Protein AF-I4BB00-F1 (afdb_monomer_lite)

Organism: Turneriella parva (strain ATCC BAA-1111 / DSM 21527 / NCTC 11395 / H) (NCBI:txid869212)

pLDDT: mean 87.33, std 11.71, range [44.28, 97.38]

InterPro domains:
  IPR019239 Bacterial antitoxin of type II TA system, VapB [PF09957] (1-42)

Sequence (75 aa):
MKTTLDIPEEKFTTVQNLYGLRTKREAVILALDELARRYKIERLVDQLGTFSDFMTQDDLREMRDLDTTRDISLN

Structure (mmCIF, N/CA/C/O backbone):
data_AF-I4BB00-F1
#
_entry.id   AF-I4BB00-F1
#
loop_
_atom_site.group_PDB
_atom_site.id
_atom_site.type_symbol
_atom_site.label_atom_id
_atom_site.label_alt_id
_atom_site.label_comp_id
_atom_site.label_asym_id
_atom_site.label_entity_id
_atom_site.label_seq_id
_atom_site.pdbx_PDB_ins_code
_atom_site.Cartn_x
_atom_site.Cartn_y
_atom_site.Cartn_z
_atom_site.occupancy
_atom_site.B_iso_or_equiv
_atom_site.auth_seq_id
_atom_site.auth_comp_id
_atom_site.auth_asym_id
_atom_site.auth_atom_id
_atom_site.pdbx_PDB_model_num
ATOM 1 N N . MET A 1 1 ? -10.025 12.864 8.087 1.00 85.81 1 MET A N 1
ATOM 2 C CA . MET A 1 1 ? -11.477 12.971 8.366 1.00 85.81 1 MET A CA 1
ATOM 3 C C . MET A 1 1 ? -11.882 11.912 9.378 1.00 85.81 1 MET A C 1
ATOM 5 O O . MET A 1 1 ? -11.190 10.904 9.468 1.00 85.81 1 MET A O 1
ATOM 9 N N . LYS A 1 2 ? -12.947 12.143 10.154 1.00 88.75 2 LYS A N 1
ATOM 10 C CA . LYS A 1 2 ? -13.513 11.132 11.057 1.00 88.75 2 LYS A CA 1
ATOM 11 C C . LYS A 1 2 ? -14.697 10.474 10.352 1.00 88.75 2 LYS A C 1
ATOM 13 O O . LYS A 1 2 ? -15.590 11.183 9.904 1.00 88.75 2 LYS A O 1
ATOM 18 N N . THR A 1 3 ? -14.684 9.150 10.286 1.00 92.62 3 THR A N 1
ATOM 19 C CA . THR A 1 3 ? -15.701 8.349 9.596 1.00 92.62 3 THR A CA 1
ATOM 20 C C . THR A 1 3 ? -16.020 7.130 10.452 1.00 92.62 3 THR A C 1
ATOM 22 O O . THR A 1 3 ? -15.122 6.584 11.096 1.00 92.62 3 THR A O 1
ATOM 25 N N . THR A 1 4 ? -17.283 6.715 10.469 1.00 93.50 4 THR A N 1
ATOM 26 C CA . THR A 1 4 ? -17.720 5.473 11.117 1.00 93.50 4 THR A CA 1
ATOM 27 C C . THR A 1 4 ? -17.820 4.393 10.048 1.00 93.50 4 THR A C 1
ATOM 29 O O . THR A 1 4 ? -18.501 4.588 9.046 1.00 93.50 4 THR A O 1
ATOM 32 N N . LEU A 1 5 ? -17.118 3.281 10.247 1.00 89.69 5 LEU A N 1
ATOM 33 C CA . LEU A 1 5 ? -17.107 2.131 9.346 1.00 89.69 5 LEU A CA 1
ATOM 34 C C . LEU A 1 5 ? -17.445 0.891 10.163 1.00 89.69 5 LEU A C 1
ATOM 36 O O . LEU A 1 5 ? -16.898 0.715 11.253 1.00 89.69 5 LEU A O 1
ATOM 40 N N . ASP A 1 6 ? -18.320 0.048 9.628 1.00 92.19 6 ASP A N 1
ATOM 41 C CA . ASP A 1 6 ? -18.571 -1.269 10.197 1.00 92.19 6 ASP A CA 1
ATOM 42 C C . ASP A 1 6 ? -17.548 -2.264 9.637 1.00 92.19 6 ASP A C 1
ATOM 44 O O . ASP A 1 6 ? -17.368 -2.377 8.421 1.00 92.19 6 ASP A O 1
ATOM 48 N N . ILE A 1 7 ? -16.821 -2.930 10.530 1.00 88.81 7 ILE A N 1
ATOM 49 C CA . ILE A 1 7 ? -15.734 -3.846 10.183 1.00 88.81 7 ILE A CA 1
ATOM 50 C C . ILE A 1 7 ? -16.015 -5.165 10.900 1.00 88.81 7 ILE A C 1
ATOM 52 O O . ILE A 1 7 ? -16.013 -5.172 12.134 1.00 88.81 7 ILE A O 1
ATOM 56 N N . PRO A 1 8 ? -16.193 -6.278 10.161 1.00 93.31 8 PRO A N 1
ATOM 57 C CA . PRO A 1 8 ? -16.380 -7.588 10.766 1.00 93.31 8 PRO A CA 1
ATOM 58 C C . PRO A 1 8 ? -15.221 -7.934 11.705 1.00 93.31 8 PRO A C 1
ATOM 60 O O . PRO A 1 8 ? -14.056 -7.855 11.305 1.0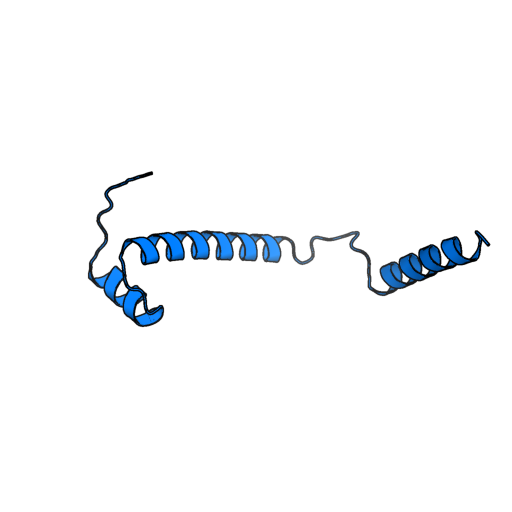0 93.31 8 PRO A O 1
ATOM 63 N N . GLU A 1 9 ? -15.544 -8.342 12.933 1.00 91.56 9 GLU A N 1
ATOM 64 C CA . GLU A 1 9 ? -14.547 -8.608 13.979 1.00 91.56 9 GLU A CA 1
ATOM 65 C C . GLU A 1 9 ? -13.547 -9.683 13.543 1.00 91.56 9 GLU A C 1
ATOM 67 O O . GLU A 1 9 ? -12.344 -9.500 13.687 1.00 91.56 9 GLU A O 1
ATOM 72 N N . GLU A 1 10 ? -14.036 -10.744 12.896 1.00 94.00 10 GLU A N 1
ATOM 73 C CA . GLU A 1 10 ? -13.215 -11.840 12.373 1.00 94.00 10 GLU A CA 1
ATOM 74 C C . GLU A 1 10 ? -12.103 -11.336 11.441 1.00 94.00 10 GLU A C 1
ATOM 76 O O . GLU A 1 10 ? -10.935 -11.679 11.619 1.00 94.00 10 GLU A O 1
ATOM 81 N N . LYS A 1 11 ? -12.442 -10.442 10.498 1.00 89.62 11 LYS A N 1
ATOM 82 C CA . LYS A 1 11 ? -11.464 -9.860 9.567 1.00 89.62 11 LYS A CA 1
ATOM 83 C C . LYS A 1 11 ? -10.416 -9.038 10.305 1.00 89.62 11 LYS A C 1
ATOM 85 O O . LYS A 1 11 ? -9.238 -9.098 9.957 1.00 89.62 11 LYS A O 1
ATOM 90 N N . PHE A 1 12 ? -10.832 -8.275 11.316 1.00 91.31 12 PHE A N 1
ATOM 91 C CA . PHE A 1 12 ? -9.896 -7.506 12.127 1.00 91.31 12 PHE A CA 1
ATOM 92 C C . PHE A 1 12 ? -8.963 -8.429 12.916 1.00 91.31 12 PHE A C 1
ATOM 94 O O . PHE A 1 12 ? -7.755 -8.232 12.847 1.00 91.31 12 PHE A O 1
ATOM 101 N N . THR A 1 13 ? -9.483 -9.468 13.575 1.00 93.19 13 THR A N 1
ATOM 102 C CA . THR A 1 13 ? -8.675 -10.441 14.326 1.00 93.19 13 THR A CA 1
ATOM 103 C C . THR A 1 13 ? -7.641 -11.130 13.437 1.00 93.19 13 THR A C 1
ATOM 105 O O . THR A 1 13 ? -6.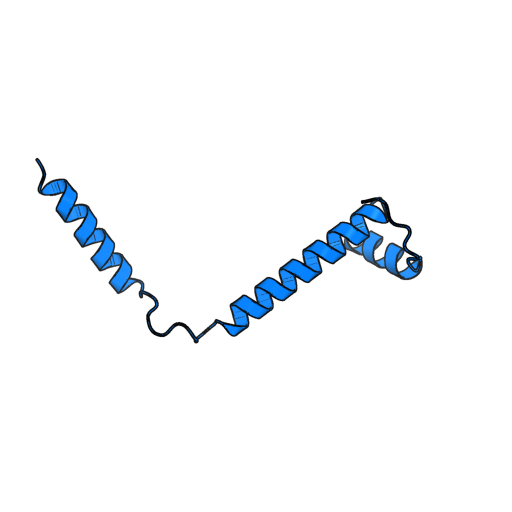483 -11.261 13.830 1.00 93.19 13 THR A O 1
ATOM 108 N N . THR A 1 14 ? -8.009 -11.522 12.213 1.00 92.06 14 THR A N 1
ATOM 109 C CA . THR A 1 14 ? -7.053 -12.107 11.262 1.00 92.06 14 THR A CA 1
ATOM 110 C C . THR A 1 14 ? -5.915 -11.142 10.941 1.00 92.06 14 THR A C 1
ATOM 112 O O . THR A 1 14 ? -4.746 -11.503 11.068 1.00 92.06 14 THR A O 1
ATOM 115 N N . VAL A 1 15 ? -6.234 -9.903 10.557 1.00 91.75 15 VAL A N 1
ATOM 116 C CA . VAL A 1 15 ? -5.217 -8.895 10.214 1.00 91.75 15 VAL A CA 1
ATOM 117 C C . VAL A 1 15 ? -4.373 -8.541 11.441 1.00 91.75 15 VAL A C 1
ATOM 119 O O . VAL A 1 15 ? -3.160 -8.382 11.333 1.00 91.75 15 VAL A O 1
ATOM 122 N N . GLN A 1 16 ? -4.989 -8.479 12.618 1.00 92.88 16 GLN A N 1
ATOM 123 C CA . GLN A 1 16 ? -4.305 -8.226 13.875 1.00 92.88 16 GLN A CA 1
ATOM 124 C C . GLN A 1 16 ? -3.254 -9.299 14.172 1.00 92.88 16 GLN A C 1
ATOM 126 O O . GLN A 1 16 ? -2.124 -8.956 14.509 1.00 92.88 16 GLN A O 1
ATOM 131 N N . ASN A 1 17 ? -3.595 -10.575 13.989 1.00 93.50 17 ASN A N 1
ATOM 132 C CA . ASN A 1 17 ? -2.671 -11.688 14.207 1.00 93.50 17 ASN A CA 1
ATOM 133 C C . ASN A 1 17 ? -1.545 -11.728 13.166 1.00 93.50 17 ASN A C 1
ATOM 135 O O . ASN A 1 17 ? -0.408 -12.034 13.509 1.00 93.50 17 ASN A O 1
ATOM 139 N N . LEU A 1 18 ? -1.847 -11.408 11.905 1.00 94.06 18 LEU A N 1
ATOM 140 C CA . LEU A 1 18 ? -0.860 -11.415 10.821 1.00 94.06 18 LEU A CA 1
ATOM 141 C C . LEU A 1 18 ? 0.143 -10.259 10.918 1.00 94.06 18 LEU A C 1
ATOM 143 O O . LEU A 1 18 ? 1.320 -10.444 10.620 1.00 94.06 18 LEU A O 1
ATOM 147 N N . TYR A 1 19 ? -0.322 -9.072 11.309 1.00 91.94 19 TYR A N 1
ATOM 148 C CA . TYR A 1 19 ? 0.457 -7.831 11.231 1.00 91.94 19 TYR A CA 1
ATOM 149 C C . TYR A 1 19 ? 0.745 -7.189 12.598 1.00 91.94 19 TYR A C 1
ATOM 151 O O . TYR A 1 19 ? 1.359 -6.127 12.656 1.00 91.94 19 TYR A O 1
ATOM 159 N N . GLY A 1 20 ? 0.318 -7.809 13.703 1.00 92.56 20 GLY A N 1
ATOM 160 C CA . GLY A 1 20 ? 0.607 -7.351 15.068 1.00 92.56 20 GLY A CA 1
ATOM 161 C C . GLY A 1 20 ? -0.042 -6.013 15.437 1.00 92.56 20 GLY A C 1
ATOM 162 O O . GLY A 1 20 ? 0.527 -5.237 16.206 1.00 92.56 20 GLY A O 1
ATOM 163 N N . LEU A 1 21 ? -1.208 -5.709 14.864 1.00 92.75 21 LEU A N 1
ATOM 164 C CA . LEU A 1 21 ? -1.854 -4.404 15.024 1.00 92.75 21 LEU A CA 1
ATOM 165 C C . LEU A 1 21 ? -2.486 -4.229 16.408 1.00 92.75 21 LEU A C 1
ATOM 167 O O . LEU A 1 21 ? -2.842 -5.195 17.083 1.00 92.75 21 LEU A O 1
ATOM 171 N N . ARG A 1 22 ? -2.659 -2.977 16.837 1.00 90.00 22 ARG A N 1
ATOM 172 C CA . ARG A 1 22 ? -3.281 -2.667 18.134 1.00 90.00 22 ARG A CA 1
ATOM 173 C C . ARG A 1 22 ? -4.683 -2.107 17.978 1.00 90.00 22 ARG A C 1
ATOM 175 O O . ARG A 1 22 ? -5.514 -2.290 18.863 1.00 90.00 22 ARG A O 1
ATOM 182 N N . THR A 1 23 ? -4.957 -1.418 16.870 1.00 92.62 23 THR A N 1
ATOM 183 C CA . THR A 1 23 ? -6.233 -0.718 16.679 1.00 92.62 23 THR A CA 1
ATOM 184 C C . THR A 1 23 ? -6.869 -0.977 15.316 1.00 92.62 23 THR A C 1
ATOM 186 O O . THR A 1 23 ? -6.192 -1.150 14.303 1.00 92.62 23 THR A O 1
ATOM 189 N N . LYS A 1 24 ? -8.208 -0.904 15.265 1.00 90.44 24 LYS A N 1
ATOM 190 C CA . LYS A 1 24 ? -8.981 -0.975 14.010 1.00 90.44 24 LYS A CA 1
ATOM 191 C C . LYS A 1 24 ? -8.589 0.130 13.023 1.00 90.44 24 LYS A C 1
ATOM 193 O O . LYS A 1 24 ? -8.601 -0.085 11.817 1.00 90.44 24 LYS A O 1
ATOM 198 N N . ARG A 1 25 ? -8.192 1.305 13.528 1.00 92.56 25 ARG A N 1
ATOM 199 C CA . ARG A 1 25 ? -7.726 2.424 12.697 1.00 92.56 25 ARG A CA 1
ATOM 200 C C . ARG A 1 25 ? -6.426 2.088 11.967 1.00 92.56 25 ARG A C 1
ATOM 202 O O . ARG A 1 25 ? -6.333 2.364 10.777 1.00 92.56 25 ARG A O 1
ATOM 209 N N . GLU A 1 26 ? -5.451 1.507 12.663 1.00 92.44 26 GLU A N 1
ATOM 210 C CA . GLU A 1 26 ? -4.185 1.077 12.051 1.00 92.44 26 GLU A CA 1
ATOM 211 C C . GLU A 1 26 ? -4.428 0.040 10.955 1.00 92.44 26 GLU A C 1
ATOM 213 O O . GLU A 1 26 ? -3.8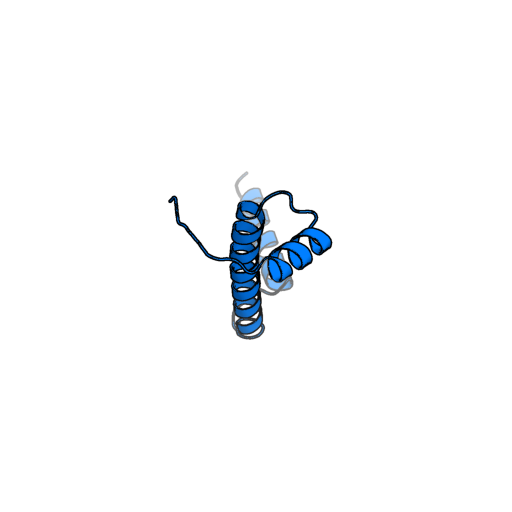42 0.150 9.884 1.00 92.44 26 GLU A O 1
ATOM 218 N N . ALA A 1 27 ? -5.349 -0.903 11.180 1.00 93.38 27 ALA A N 1
ATOM 219 C CA . ALA A 1 27 ? -5.704 -1.909 10.180 1.00 93.38 27 ALA A CA 1
ATOM 220 C C . ALA A 1 27 ? -6.260 -1.290 8.895 1.00 93.38 27 ALA A C 1
ATOM 222 O O . ALA A 1 27 ? -5.878 -1.701 7.803 1.00 93.38 27 ALA A O 1
ATOM 223 N N . VAL A 1 28 ? -7.122 -0.277 9.015 1.00 93.50 28 VAL A N 1
ATOM 224 C CA . VAL A 1 28 ? -7.675 0.424 7.848 1.00 93.50 28 VAL A CA 1
ATOM 225 C C . VAL A 1 28 ? -6.591 1.200 7.104 1.00 93.50 28 VAL A C 1
ATOM 227 O O . VAL A 1 28 ? -6.541 1.135 5.880 1.00 93.50 28 VAL A O 1
ATOM 230 N N . ILE A 1 29 ? -5.715 1.911 7.819 1.00 94.19 29 ILE A N 1
ATOM 231 C CA . ILE A 1 29 ? -4.613 2.660 7.194 1.00 94.19 29 ILE A CA 1
ATOM 232 C C . ILE A 1 29 ? -3.685 1.697 6.447 1.00 94.19 29 ILE A C 1
ATOM 234 O O . ILE A 1 29 ? -3.449 1.887 5.257 1.00 94.19 29 ILE A O 1
ATOM 238 N N . LEU A 1 30 ? -3.260 0.614 7.104 1.00 94.88 30 LEU A N 1
ATOM 239 C CA . LEU A 1 30 ? -2.409 -0.405 6.495 1.00 94.88 30 LEU A CA 1
ATOM 240 C C . LEU A 1 30 ? -3.058 -1.026 5.252 1.00 94.88 30 LEU A C 1
ATOM 242 O O . LEU A 1 30 ? -2.391 -1.214 4.239 1.00 94.88 30 LEU A O 1
ATOM 246 N N . ALA A 1 31 ? -4.357 -1.332 5.308 1.00 93.88 31 ALA A N 1
ATOM 247 C CA . ALA A 1 31 ? -5.074 -1.902 4.172 1.00 93.88 31 ALA A CA 1
ATOM 248 C C . ALA A 1 31 ? -5.098 -0.950 2.965 1.00 93.88 31 ALA A C 1
ATOM 250 O O . ALA A 1 31 ? -4.920 -1.401 1.833 1.00 93.88 31 ALA A O 1
ATOM 251 N N . LEU A 1 32 ? -5.294 0.353 3.195 1.00 95.50 32 LEU A N 1
ATOM 252 C CA . LEU A 1 32 ? -5.276 1.363 2.134 1.00 95.50 32 LEU A CA 1
ATOM 253 C C . LEU A 1 32 ? -3.877 1.527 1.531 1.00 95.50 32 LEU A C 1
ATOM 255 O O . LEU A 1 32 ? -3.741 1.549 0.306 1.00 95.50 32 LEU A O 1
ATOM 259 N N . ASP A 1 33 ? -2.850 1.593 2.376 1.00 96.31 33 ASP A N 1
ATOM 260 C CA . ASP A 1 33 ? -1.460 1.714 1.933 1.00 96.31 33 ASP A CA 1
ATOM 261 C C . ASP A 1 33 ? -1.040 0.501 1.101 1.00 96.31 33 ASP A C 1
ATOM 263 O O . ASP A 1 33 ? -0.434 0.638 0.036 1.00 96.31 33 ASP A O 1
ATOM 267 N N . GLU A 1 34 ? -1.420 -0.696 1.542 1.00 95.88 34 GLU A N 1
ATOM 268 C CA . GLU A 1 34 ? -1.065 -1.933 0.863 1.00 95.88 34 GLU A CA 1
ATOM 269 C C . GLU A 1 34 ? -1.815 -2.106 -0.463 1.00 95.88 34 GLU A C 1
ATOM 271 O O . GLU A 1 34 ? -1.228 -2.558 -1.449 1.00 95.88 34 GLU A O 1
ATOM 276 N N . LEU A 1 35 ? -3.080 -1.679 -0.534 1.00 96.62 35 LEU A N 1
ATOM 277 C CA . LEU A 1 35 ? -3.831 -1.637 -1.789 1.00 96.62 35 LEU A CA 1
ATOM 278 C C . LEU A 1 35 ? -3.155 -0.697 -2.799 1.00 96.62 35 LEU A C 1
ATOM 280 O O . LEU A 1 35 ? -2.930 -1.071 -3.951 1.00 96.62 35 LEU A O 1
ATOM 284 N N . ALA A 1 36 ? -2.778 0.506 -2.358 1.00 96.88 36 ALA A N 1
ATOM 285 C CA . ALA A 1 36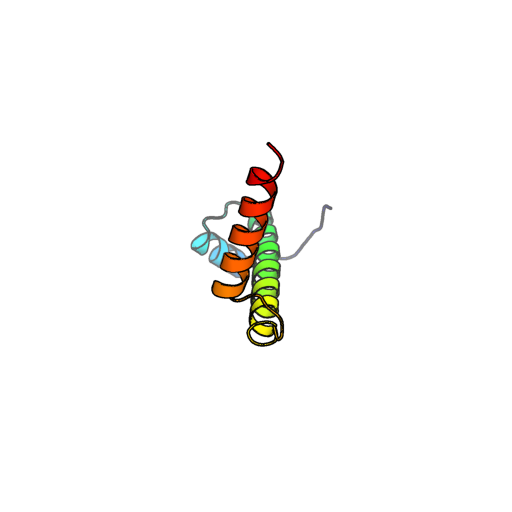 ? -2.093 1.476 -3.205 1.00 96.88 36 ALA A CA 1
ATOM 286 C C . ALA A 1 36 ? -0.713 0.971 -3.655 1.00 96.88 36 ALA A C 1
ATOM 288 O O . ALA A 1 36 ? -0.322 1.178 -4.806 1.00 96.88 36 ALA A O 1
ATOM 289 N N . ARG A 1 37 ? 0.028 0.292 -2.770 1.00 96.88 37 ARG A N 1
ATOM 290 C CA . ARG A 1 37 ? 1.326 -0.312 -3.093 1.00 96.88 37 ARG A CA 1
ATOM 291 C C . ARG A 1 37 ? 1.188 -1.382 -4.173 1.00 96.88 37 ARG A C 1
ATOM 293 O O . ARG A 1 37 ? 1.951 -1.354 -5.135 1.00 96.88 37 ARG A O 1
ATOM 300 N N . ARG A 1 38 ? 0.212 -2.286 -4.043 1.00 97.38 38 ARG A N 1
ATOM 301 C CA . ARG A 1 38 ? -0.049 -3.349 -5.031 1.00 97.38 38 ARG A CA 1
ATOM 302 C C . ARG A 1 38 ? -0.404 -2.776 -6.395 1.00 97.38 38 ARG A C 1
ATOM 304 O O . ARG A 1 38 ? 0.244 -3.137 -7.368 1.00 97.38 38 ARG A O 1
ATOM 311 N N . TYR A 1 39 ? -1.311 -1.802 -6.441 1.00 97.25 39 TYR A N 1
ATOM 312 C CA . TYR A 1 39 ? -1.673 -1.132 -7.692 1.00 97.25 39 TYR A CA 1
ATOM 313 C C . TYR A 1 39 ? -0.463 -0.481 -8.381 1.00 97.25 39 TYR A C 1
ATOM 315 O O . TYR A 1 39 ? -0.285 -0.596 -9.591 1.00 97.25 39 TYR A O 1
ATOM 323 N N . LYS A 1 40 ? 0.417 0.182 -7.617 1.00 96.31 40 LYS A N 1
ATOM 324 C CA . LYS A 1 40 ? 1.654 0.759 -8.169 1.00 96.31 40 LYS A CA 1
ATOM 325 C C . LYS A 1 40 ? 2.579 -0.313 -8.744 1.00 96.31 40 LYS A C 1
ATOM 327 O O . LYS A 1 40 ? 3.154 -0.095 -9.802 1.00 96.31 40 LYS A O 1
ATOM 332 N N . ILE A 1 41 ? 2.722 -1.450 -8.066 1.00 96.62 41 ILE A N 1
ATOM 333 C CA . ILE A 1 41 ? 3.545 -2.566 -8.551 1.00 96.62 41 ILE A CA 1
ATOM 334 C C . ILE A 1 41 ? 2.958 -3.150 -9.834 1.00 96.62 41 ILE A C 1
ATOM 336 O O . ILE A 1 41 ? 3.697 -3.323 -10.793 1.00 96.62 41 ILE A O 1
ATOM 340 N N . GLU A 1 42 ? 1.649 -3.396 -9.879 1.00 96.56 42 GLU A N 1
ATOM 341 C CA . GLU A 1 42 ? 0.957 -3.871 -11.085 1.00 96.56 42 GLU A CA 1
ATOM 342 C C . GLU A 1 42 ? 1.208 -2.929 -12.267 1.00 96.56 42 GLU A C 1
ATOM 344 O O . GLU A 1 42 ? 1.632 -3.368 -13.329 1.00 96.56 42 GLU A O 1
ATOM 349 N N . ARG A 1 43 ? 1.081 -1.615 -12.053 1.00 95.12 43 ARG A N 1
ATOM 350 C CA . ARG A 1 43 ? 1.393 -0.605 -13.075 1.00 95.12 43 ARG A CA 1
ATOM 351 C C . ARG A 1 43 ? 2.849 -0.635 -13.532 1.00 95.12 43 ARG A C 1
ATOM 353 O O . ARG A 1 43 ? 3.098 -0.473 -14.718 1.00 95.12 43 ARG A O 1
ATOM 360 N N . LEU A 1 44 ? 3.802 -0.832 -12.623 1.00 93.81 44 LEU A N 1
ATOM 361 C CA . LEU A 1 44 ? 5.216 -0.952 -12.990 1.00 93.81 44 LEU A CA 1
ATOM 362 C C . LEU A 1 44 ? 5.481 -2.219 -13.809 1.00 93.81 44 LEU A C 1
ATOM 364 O O . LEU A 1 44 ? 6.254 -2.177 -14.763 1.00 93.81 44 LEU A O 1
ATOM 368 N N . VAL A 1 45 ? 4.834 -3.329 -13.454 1.00 93.94 45 VAL A N 1
ATOM 369 C CA . VAL A 1 45 ? 4.922 -4.588 -14.202 1.00 93.94 45 VAL A CA 1
ATOM 370 C C . VAL A 1 45 ? 4.308 -4.434 -15.592 1.00 93.94 45 VAL A C 1
ATOM 372 O O . VAL A 1 45 ? 4.913 -4.887 -16.556 1.00 93.94 45 VAL A O 1
ATOM 375 N N . ASP A 1 46 ? 3.180 -3.735 -15.724 1.00 92.44 46 ASP A N 1
ATOM 376 C CA . ASP A 1 46 ? 2.557 -3.453 -17.025 1.00 92.44 46 ASP A CA 1
ATOM 377 C C . ASP A 1 46 ? 3.465 -2.630 -17.954 1.00 92.44 46 ASP A C 1
ATOM 379 O O . ASP A 1 46 ? 3.358 -2.724 -19.175 1.00 92.44 46 ASP A O 1
ATOM 383 N N . GLN A 1 47 ? 4.353 -1.808 -17.389 1.00 88.81 47 GLN A N 1
ATOM 384 C CA . GLN A 1 47 ? 5.341 -1.038 -18.150 1.00 88.81 47 GLN A CA 1
ATOM 385 C C . GLN A 1 47 ? 6.608 -1.843 -18.476 1.00 88.81 47 GLN A C 1
ATOM 387 O O . GLN A 1 47 ? 7.444 -1.405 -19.269 1.00 88.81 47 GLN A O 1
ATOM 392 N N . LEU A 1 48 ? 6.794 -3.022 -17.881 1.00 86.06 48 LEU A N 1
ATOM 393 C CA . LEU A 1 48 ? 7.968 -3.841 -18.142 1.00 86.06 48 LEU A CA 1
ATOM 394 C C . LEU A 1 48 ? 7.966 -4.298 -19.609 1.00 86.06 48 LEU A C 1
ATOM 396 O O . LEU A 1 48 ? 7.032 -4.940 -20.077 1.00 86.06 48 LEU A O 1
ATOM 400 N N . GLY A 1 49 ? 9.030 -3.967 -20.341 1.00 83.38 49 GLY A N 1
ATOM 401 C CA . GLY A 1 49 ? 9.159 -4.287 -21.766 1.00 83.38 49 GLY A CA 1
ATOM 402 C C . GLY A 1 49 ? 8.506 -3.281 -22.720 1.00 83.38 49 GLY A C 1
ATOM 403 O O . GLY A 1 49 ? 8.661 -3.430 -23.928 1.00 83.38 49 GLY A O 1
ATOM 404 N N . THR A 1 50 ? 7.839 -2.231 -22.221 1.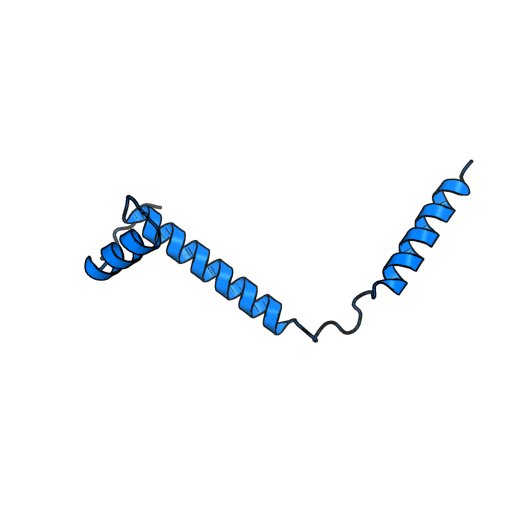00 86.88 50 THR A N 1
ATOM 405 C CA . THR A 1 50 ? 7.322 -1.143 -23.078 1.00 86.88 50 THR A CA 1
ATOM 406 C C . THR A 1 50 ? 8.343 -0.036 -23.330 1.00 86.88 50 THR A C 1
ATOM 408 O O . THR A 1 50 ? 8.078 0.879 -24.104 1.00 86.88 50 THR A O 1
ATOM 411 N N . PHE A 1 51 ? 9.491 -0.063 -22.653 1.00 82.56 51 PHE A N 1
ATOM 412 C CA . PHE A 1 51 ? 10.513 0.964 -22.813 1.00 82.56 51 PHE A CA 1
ATOM 413 C C . PHE A 1 51 ? 11.343 0.696 -24.076 1.00 82.56 51 PHE A C 1
ATOM 415 O O . PHE A 1 51 ? 12.245 -0.136 -24.058 1.00 82.56 51 PHE A O 1
ATOM 422 N N . SER A 1 52 ? 11.019 1.388 -25.170 1.00 79.12 52 SER A N 1
ATOM 423 C CA . SER A 1 52 ? 11.738 1.289 -26.449 1.00 79.12 52 SER A CA 1
ATOM 424 C C . SER A 1 52 ? 13.079 2.024 -26.449 1.00 79.12 52 SER A C 1
ATOM 426 O O . SER A 1 52 ? 14.029 1.537 -27.048 1.00 79.12 52 SER A O 1
ATOM 428 N N . ASP A 1 53 ? 13.160 3.154 -25.739 1.00 81.50 53 ASP A N 1
ATOM 429 C CA . ASP A 1 53 ? 14.307 4.076 -25.778 1.00 81.50 53 ASP A CA 1
ATOM 430 C C . ASP A 1 53 ? 14.991 4.219 -24.407 1.00 81.50 53 ASP A C 1
ATOM 432 O O . ASP A 1 53 ? 15.537 5.271 -24.069 1.00 81.50 53 ASP A O 1
ATOM 436 N N . PHE A 1 54 ? 14.911 3.191 -23.555 1.00 83.38 54 PHE A N 1
ATOM 437 C CA . PHE A 1 54 ? 15.596 3.240 -22.264 1.00 83.38 54 PHE A CA 1
ATOM 438 C C . PHE A 1 54 ? 17.096 3.046 -22.455 1.00 83.38 54 PHE A C 1
ATOM 440 O O . PHE A 1 54 ? 17.511 2.089 -23.106 1.00 83.38 54 PHE A O 1
ATOM 447 N N . MET A 1 55 ? 17.897 3.918 -21.839 1.00 85.75 55 MET A N 1
ATOM 448 C CA . MET A 1 55 ? 19.353 3.801 -21.881 1.00 85.75 55 MET A CA 1
ATOM 449 C C . MET A 1 55 ? 19.805 2.437 -21.348 1.00 85.75 55 MET A C 1
ATOM 451 O O . MET A 1 55 ? 19.364 1.970 -20.291 1.00 85.75 55 MET A O 1
ATOM 455 N N . THR A 1 56 ? 20.710 1.807 -22.078 1.00 86.88 56 THR A N 1
ATOM 456 C CA . THR A 1 56 ? 21.442 0.633 -21.624 1.00 86.88 56 THR A CA 1
ATOM 457 C C . THR A 1 56 ? 22.540 1.039 -20.636 1.00 86.88 56 THR A C 1
ATOM 459 O O . THR A 1 56 ? 22.820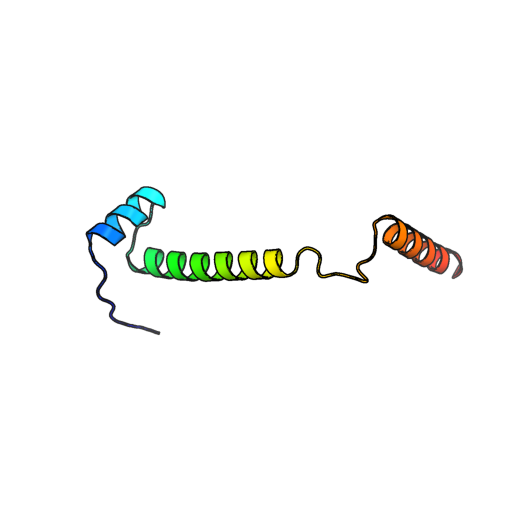 2.220 -20.410 1.00 86.88 56 THR A O 1
ATOM 462 N N . GLN A 1 57 ? 23.187 0.053 -20.009 1.00 88.69 57 GLN A N 1
ATOM 463 C CA . GLN A 1 57 ? 24.345 0.340 -19.157 1.00 88.69 57 GLN A CA 1
ATOM 464 C C . GLN A 1 57 ? 25.527 0.917 -19.941 1.00 88.69 57 GLN A C 1
ATOM 466 O O . GLN A 1 57 ? 26.296 1.691 -19.370 1.00 88.69 57 GLN A O 1
ATOM 471 N N . ASP A 1 58 ? 25.673 0.543 -21.212 1.00 89.12 58 ASP A N 1
ATOM 472 C CA . ASP A 1 58 ? 26.735 1.061 -22.068 1.00 89.12 58 ASP A CA 1
ATOM 473 C C . ASP A 1 58 ? 26.441 2.513 -22.463 1.00 89.12 58 ASP A C 1
ATOM 475 O O . ASP A 1 58 ? 27.314 3.360 -22.278 1.00 89.12 58 ASP A O 1
ATOM 479 N N . ASP A 1 59 ? 25.190 2.836 -22.818 1.00 88.94 59 ASP A N 1
ATOM 480 C CA . ASP A 1 59 ? 24.757 4.224 -23.060 1.00 88.94 59 ASP A CA 1
ATOM 481 C C . ASP A 1 59 ? 25.033 5.116 -21.835 1.00 88.94 59 ASP A C 1
ATOM 483 O O . ASP A 1 59 ? 25.571 6.218 -21.946 1.00 88.94 59 ASP A O 1
ATOM 487 N N . LEU A 1 60 ? 24.731 4.625 -20.625 1.00 90.38 60 LEU A N 1
ATOM 488 C CA . LEU A 1 60 ? 25.000 5.356 -19.384 1.00 90.38 60 LEU A CA 1
ATOM 489 C C . LEU A 1 60 ? 26.503 5.534 -19.114 1.00 90.38 60 LEU A C 1
ATOM 491 O O . LEU A 1 60 ? 26.902 6.544 -18.527 1.00 90.38 60 LEU A O 1
ATOM 495 N N . ARG A 1 61 ? 27.341 4.562 -19.497 1.00 90.12 61 ARG A N 1
ATOM 496 C CA . ARG A 1 61 ? 28.801 4.664 -19.360 1.00 90.12 61 ARG A CA 1
ATOM 497 C C . ARG A 1 61 ? 29.338 5.759 -20.277 1.00 90.12 61 ARG A C 1
ATOM 499 O O . ARG A 1 61 ? 30.032 6.645 -19.788 1.00 90.12 61 ARG A O 1
ATOM 506 N N . GLU A 1 62 ? 28.934 5.757 -21.545 1.00 89.94 62 GLU A N 1
ATOM 507 C CA . GLU A 1 62 ? 29.321 6.795 -22.505 1.00 89.94 62 GLU A CA 1
ATOM 508 C C . GLU A 1 62 ? 28.897 8.191 -22.032 1.00 89.94 62 GLU A C 1
ATOM 510 O O . GLU A 1 62 ? 29.701 9.122 -22.047 1.00 89.94 62 GLU A O 1
ATOM 515 N N . MET A 1 63 ? 27.669 8.338 -21.521 1.00 88.44 63 MET A N 1
ATOM 516 C CA . MET A 1 63 ? 27.192 9.613 -20.971 1.00 88.44 63 MET A CA 1
ATOM 517 C C . MET A 1 63 ? 28.057 10.117 -19.805 1.00 88.44 63 MET A C 1
ATOM 519 O O . MET A 1 63 ? 28.333 11.312 -19.732 1.00 88.44 63 MET A O 1
ATOM 523 N N . ARG A 1 64 ? 28.506 9.231 -18.903 1.00 89.00 64 ARG A N 1
ATOM 524 C CA . ARG A 1 64 ? 29.365 9.595 -17.758 1.00 89.00 64 ARG A CA 1
ATOM 525 C C . ARG A 1 64 ? 30.782 9.975 -18.180 1.00 89.00 64 ARG A C 1
ATOM 527 O O . ARG A 1 64 ? 31.357 10.906 -17.614 1.00 89.00 64 ARG A O 1
ATOM 534 N N . ASP A 1 65 ? 31.333 9.279 -19.167 1.00 87.94 65 ASP A N 1
ATOM 535 C CA . ASP A 1 65 ? 32.669 9.564 -19.693 1.00 87.94 65 ASP A CA 1
ATOM 536 C C . ASP A 1 65 ? 32.688 10.910 -20.441 1.00 87.94 65 ASP A C 1
ATOM 538 O O . ASP A 1 65 ? 33.628 11.698 -20.288 1.00 87.94 65 ASP A O 1
ATOM 542 N N . LEU A 1 66 ? 31.614 11.219 -21.179 1.00 82.56 66 LEU A N 1
ATOM 543 C CA . LEU A 1 66 ? 31.399 12.513 -21.840 1.00 82.56 66 LEU A CA 1
ATOM 544 C C . LEU A 1 66 ? 31.210 13.674 -20.851 1.00 82.56 66 LEU A C 1
ATOM 546 O O . LEU A 1 66 ? 31.650 14.787 -21.134 1.00 82.56 66 LEU A O 1
ATOM 550 N N . ASP A 1 67 ? 30.571 13.441 -19.704 1.00 80.62 67 ASP A N 1
ATOM 551 C CA . ASP A 1 67 ? 30.412 14.467 -18.663 1.00 80.62 67 ASP A CA 1
ATOM 552 C C . ASP A 1 67 ? 31.746 14.735 -17.950 1.00 80.62 67 ASP A C 1
ATOM 554 O O . ASP A 1 67 ? 32.175 15.879 -17.816 1.00 80.62 67 ASP A O 1
ATOM 558 N N . THR A 1 68 ? 32.480 13.671 -17.606 1.00 65.38 68 THR A N 1
ATOM 559 C CA . THR A 1 68 ? 33.789 13.783 -16.943 1.00 65.38 68 THR A CA 1
ATOM 560 C C . THR A 1 68 ? 34.813 14.487 -17.836 1.00 65.38 68 THR A C 1
ATOM 562 O O . THR A 1 68 ? 35.607 15.286 -17.355 1.00 65.38 68 THR A O 1
ATOM 565 N N . THR A 1 69 ? 34.792 14.256 -19.152 1.00 60.00 69 THR A N 1
ATOM 566 C CA . THR A 1 69 ? 35.705 14.937 -20.090 1.00 60.00 69 THR A CA 1
ATOM 567 C C . THR A 1 69 ? 35.426 16.436 -20.240 1.00 60.00 69 THR A C 1
ATOM 569 O O . THR A 1 69 ? 36.361 17.195 -20.507 1.00 60.00 69 THR A O 1
ATOM 572 N N . ARG A 1 70 ? 34.190 16.905 -20.013 1.00 56.47 70 ARG A N 1
ATOM 573 C CA . ARG A 1 70 ? 33.863 18.344 -20.028 1.00 56.47 70 ARG A CA 1
ATOM 574 C C . ARG A 1 70 ? 34.478 19.101 -18.853 1.00 56.47 70 ARG A C 1
ATOM 576 O O . ARG A 1 70 ? 34.959 20.212 -19.057 1.00 56.47 70 ARG A O 1
ATOM 583 N N . ASP A 1 71 ? 34.544 18.484 -17.677 1.00 56.91 71 ASP A N 1
ATOM 584 C CA . ASP A 1 71 ? 35.103 19.116 -16.474 1.00 56.91 71 ASP A CA 1
ATOM 585 C C . ASP A 1 71 ? 36.633 19.257 -16.526 1.00 56.91 71 ASP A C 1
ATOM 587 O O . ASP A 1 71 ? 37.189 20.228 -16.015 1.00 56.91 71 ASP A O 1
ATOM 591 N N . ILE A 1 72 ? 37.332 18.336 -17.198 1.00 57.94 72 ILE A N 1
ATOM 592 C CA . ILE A 1 72 ? 38.800 18.396 -17.344 1.00 57.94 72 ILE A CA 1
ATOM 593 C C . ILE A 1 72 ? 39.211 19.429 -18.416 1.00 57.94 72 ILE A C 1
ATOM 595 O O . ILE A 1 72 ? 40.345 19.893 -18.426 1.00 57.94 72 ILE A O 1
ATOM 599 N N . SER A 1 73 ? 38.289 19.819 -19.304 1.00 53.75 73 SER A N 1
ATOM 600 C CA . SER A 1 73 ? 38.536 20.762 -20.410 1.00 53.75 73 SER A CA 1
ATOM 601 C C . SER A 1 73 ? 38.418 22.243 -20.008 1.00 53.75 73 SER A C 1
ATOM 603 O O . SER A 1 73 ? 38.647 23.120 -20.840 1.00 53.75 73 SER A O 1
ATOM 605 N N . LEU A 1 74 ? 38.009 22.526 -18.766 1.00 53.59 74 LEU A N 1
ATOM 606 C CA . LEU A 1 74 ? 37.759 23.874 -18.233 1.00 53.59 74 LEU A CA 1
ATOM 607 C C . LEU A 1 74 ? 38.863 24.389 -17.286 1.00 53.59 74 LEU A C 1
ATOM 609 O O . LEU A 1 74 ? 38.662 25.419 -16.644 1.00 53.59 74 LEU A O 1
ATOM 613 N N . ASN A 1 75 ? 40.021 23.721 -17.232 1.00 44.28 75 ASN A N 1
ATOM 614 C CA . ASN A 1 75 ? 41.222 24.184 -16.521 1.00 44.28 75 ASN A CA 1
ATOM 615 C C . ASN A 1 75 ? 42.401 24.405 -17.471 1.00 44.28 75 ASN A C 1
ATOM 617 O O . ASN A 1 75 ? 42.728 23.466 -18.229 1.00 44.28 75 ASN A O 1
#

Foldseek 3Di:
DDDDDDDPPVVVVVQCVVPVDDDPVVSVVVVVVVVVVVVVVVVVVVCVPVDPPDDDPVNVVVVVVVVVVVVVVPD

Secondary structure (DSSP, 8-state):
--------HHHHHHHHHHHT---HHHHHHHHHHHHHHHHHHHHHHHTTT--SSPPPHHHHHHHHHHHHHHHHTT-

Radius of gyration: 24.09 Å; chains: 1; bounding box: 60×36×45 Å